Protein AF-A0A9W7X4S2-F1 (afdb_monomer)

Solvent-accessible surface area (backbone atoms only — not comparable to full-atom values): 7273 Å² total; per-residue (Å²): 135,86,80,70,64,69,65,52,57,52,53,52,57,52,48,52,67,72,66,54,81,71,72,76,74,73,81,78,88,63,87,69,85,70,91,74,68,64,68,64,58,52,64,73,71,54,66,88,60,68,67,78,72,56,74,82,75,67,82,71,74,76,86,67,77,78,76,93,71,80,83,82,87,71,90,72,36,70,97,81,60,56,76,89,84,75,79,92,53,70,89,53,93,85,57,88,74,63,83,132

Organism: Triplophysa rosa (NCBI:txid992332)

Secondary structure (DSSP, 8-state):
----HHHHHHHHHHHHHHS-TTS---S-------TTSHHHHHHHH--TTTTTT------PPP-SPPPS-PPP-----TTTT-----------TT-S----

Structure (mmCIF, N/CA/C/O backbone):
data_AF-A0A9W7X4S2-F1
#
_entry.id   AF-A0A9W7X4S2-F1
#
loop_
_atom_site.group_PDB
_atom_site.id
_atom_site.type_symbol
_atom_site.label_atom_id
_atom_site.label_alt_id
_atom_site.label_comp_id
_atom_site.label_asym_id
_atom_site.label_entity_id
_atom_site.label_seq_id
_atom_site.pdbx_PDB_ins_code
_atom_site.Cartn_x
_atom_site.Cartn_y
_atom_site.Cartn_z
_atom_site.occupancy
_atom_site.B_iso_or_equiv
_atom_site.auth_seq_id
_atom_site.auth_comp_id
_atom_site.auth_asym_id
_atom_site.auth_atom_id
_atom_site.pdbx_PDB_model_num
ATOM 1 N N . MET A 1 1 ? -21.143 20.006 -23.929 1.00 39.78 1 MET A N 1
ATOM 2 C CA . MET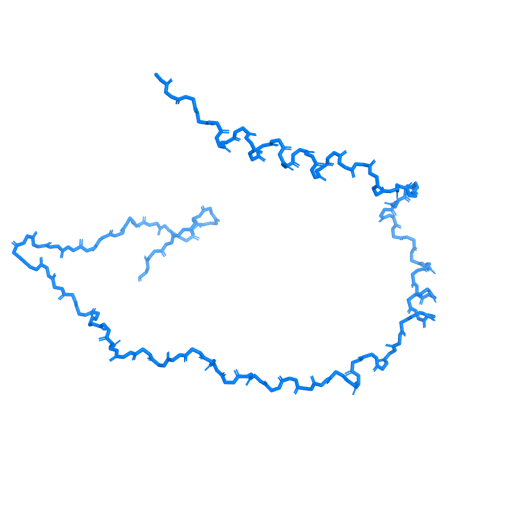 A 1 1 ? -19.825 19.825 -23.290 1.00 39.78 1 MET A CA 1
ATOM 3 C C . MET A 1 1 ? -19.815 20.736 -22.081 1.00 39.78 1 MET A C 1
ATOM 5 O O . MET A 1 1 ? -19.936 21.934 -22.277 1.00 39.78 1 MET A O 1
ATOM 9 N N . ALA A 1 2 ? -19.843 20.180 -20.869 1.00 50.56 2 ALA A N 1
ATOM 10 C CA . ALA A 1 2 ? -19.732 20.969 -19.646 1.00 50.56 2 ALA A CA 1
ATOM 11 C C . ALA A 1 2 ? -18.241 21.212 -19.390 1.00 50.56 2 ALA A C 1
ATOM 13 O O . ALA A 1 2 ? -17.468 20.257 -19.318 1.00 50.56 2 ALA A O 1
ATOM 14 N N . GLU A 1 3 ? -17.846 22.478 -19.374 1.00 55.62 3 GLU A N 1
ATOM 15 C CA . GLU A 1 3 ? -16.485 22.920 -19.085 1.00 55.62 3 GLU A CA 1
ATOM 16 C C . GLU A 1 3 ? -16.189 22.674 -17.597 1.00 55.62 3 GLU A C 1
ATOM 18 O O . GLU A 1 3 ? -17.035 22.938 -16.745 1.00 55.62 3 GLU A O 1
ATOM 23 N N . ASN A 1 4 ? -15.036 22.077 -17.288 1.00 60.84 4 ASN A N 1
ATOM 24 C CA . ASN A 1 4 ? -14.658 21.702 -15.925 1.00 60.84 4 ASN A CA 1
ATOM 25 C C . ASN A 1 4 ? -14.025 22.908 -15.212 1.00 60.84 4 ASN A C 1
ATOM 27 O O . ASN A 1 4 ? -12.802 23.048 -15.175 1.00 60.84 4 ASN A O 1
ATOM 31 N N . THR A 1 5 ? -14.878 23.790 -14.694 1.00 60.47 5 THR A N 1
ATOM 32 C CA . THR A 1 5 ? -14.520 25.058 -14.033 1.00 60.47 5 THR A CA 1
ATOM 33 C C . THR A 1 5 ? -13.598 24.865 -12.821 1.00 60.47 5 THR A C 1
ATOM 35 O O . THR A 1 5 ? -12.733 25.691 -12.558 1.00 60.47 5 THR A O 1
ATOM 38 N N . GLU A 1 6 ? -13.700 23.724 -12.135 1.00 64.19 6 GLU A N 1
ATOM 39 C CA . GLU A 1 6 ? -12.943 23.427 -10.909 1.00 64.19 6 GLU A CA 1
ATOM 4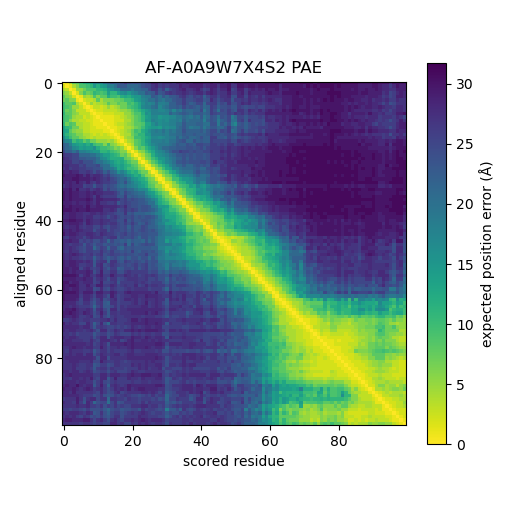0 C C . GLU A 1 6 ? -11.428 23.288 -11.159 1.00 64.19 6 GLU A C 1
ATOM 42 O O . GLU A 1 6 ? -10.604 23.659 -10.323 1.00 64.19 6 GLU A O 1
ATOM 47 N N . SER A 1 7 ? -11.034 22.805 -12.345 1.00 64.38 7 SER A N 1
ATOM 48 C CA . SER A 1 7 ? -9.615 22.727 -12.729 1.00 64.38 7 SER A CA 1
ATOM 49 C C . SER A 1 7 ? -9.001 24.089 -13.067 1.00 64.38 7 SER A C 1
ATOM 51 O O . SER A 1 7 ? -7.788 24.249 -12.927 1.00 64.38 7 SER A O 1
ATOM 53 N N . GLN A 1 8 ? -9.807 25.063 -13.502 1.00 64.19 8 GLN A N 1
ATOM 54 C CA . GLN A 1 8 ? -9.337 26.434 -13.724 1.00 64.19 8 GLN A CA 1
ATOM 55 C C . GLN A 1 8 ? -9.100 27.151 -12.394 1.00 64.19 8 GLN A C 1
ATOM 57 O O . GLN A 1 8 ? -8.018 27.705 -12.201 1.00 64.19 8 GLN A O 1
ATOM 62 N N . ASP A 1 9 ? -10.039 27.039 -11.450 1.00 77.62 9 ASP A N 1
ATOM 63 C CA . ASP A 1 9 ? -9.924 27.662 -10.124 1.00 77.62 9 ASP A CA 1
ATOM 64 C C . ASP A 1 9 ? -8.663 27.191 -9.378 1.00 77.62 9 ASP A C 1
ATOM 66 O O . ASP A 1 9 ? -7.934 27.984 -8.776 1.00 77.62 9 ASP A O 1
ATOM 70 N N . PHE A 1 10 ? -8.346 25.895 -9.464 1.00 75.19 10 PHE A N 1
ATOM 71 C CA . PHE A 1 10 ? -7.132 25.350 -8.858 1.00 75.19 10 PHE A CA 1
ATOM 72 C C . PHE A 1 10 ? -5.846 25.918 -9.484 1.00 75.19 10 PHE A C 1
ATOM 74 O O . PHE A 1 10 ? -4.901 26.260 -8.768 1.00 75.19 10 PHE A O 1
ATOM 81 N N . ALA A 1 11 ? -5.795 26.039 -10.813 1.00 77.62 11 ALA A N 1
ATOM 82 C CA . ALA A 1 11 ? -4.624 26.557 -11.518 1.00 77.62 11 ALA A CA 1
ATOM 83 C C . ALA A 1 11 ? -4.354 28.035 -11.180 1.00 77.62 11 ALA A C 1
ATOM 85 O O . ALA A 1 11 ? -3.197 28.438 -11.013 1.00 77.62 11 ALA A O 1
ATOM 86 N N . GLU A 1 12 ? -5.408 28.833 -11.019 1.00 77.81 12 GLU A N 1
ATOM 87 C CA . GLU A 1 12 ? -5.299 30.239 -10.624 1.00 77.81 12 GLU A CA 1
ATOM 88 C C . GLU A 1 12 ? -4.761 30.399 -9.196 1.00 77.81 12 GLU A C 1
ATOM 90 O O . GLU A 1 12 ? -3.816 31.165 -8.978 1.00 77.81 12 GLU A O 1
ATOM 95 N N . LEU A 1 13 ? -5.267 29.616 -8.237 1.00 75.75 13 LEU A N 1
ATOM 96 C CA . LEU A 1 13 ? -4.788 29.626 -6.845 1.00 75.75 13 LEU A CA 1
ATOM 97 C C . LEU A 1 13 ? -3.311 29.222 -6.722 1.00 75.75 13 LEU A C 1
ATOM 99 O O . LEU A 1 13 ? -2.571 29.754 -5.886 1.00 75.75 13 LEU A O 1
ATOM 103 N N . TRP A 1 14 ? -2.860 28.291 -7.562 1.00 72.00 14 TRP A N 1
ATOM 104 C CA . TRP A 1 14 ? -1.464 27.858 -7.592 1.00 72.00 14 TRP A CA 1
ATOM 105 C C . TRP A 1 14 ? -0.541 28.952 -8.118 1.00 72.00 14 TRP A C 1
ATOM 107 O O . TRP A 1 14 ? 0.505 29.244 -7.534 1.00 72.00 14 TRP A O 1
ATOM 117 N N . THR A 1 15 ? -0.982 29.623 -9.176 1.00 76.81 15 THR A N 1
ATOM 118 C CA . THR A 1 15 ? -0.250 30.732 -9.785 1.00 76.81 15 THR A CA 1
ATOM 119 C C . THR A 1 15 ? -0.180 31.932 -8.837 1.00 76.81 15 THR A C 1
ATOM 121 O O . THR A 1 15 ? 0.869 32.560 -8.732 1.00 76.81 15 THR A O 1
ATOM 124 N N . GLN A 1 16 ? -1.242 32.211 -8.075 1.00 72.12 16 GLN A N 1
ATOM 125 C CA . GLN A 1 16 ? -1.279 33.289 -7.082 1.00 72.12 16 GLN A CA 1
ATOM 126 C C . GLN A 1 16 ? -0.280 33.083 -5.930 1.00 72.12 16 GLN A C 1
ATOM 128 O O . GLN A 1 16 ? 0.371 34.039 -5.512 1.00 72.12 16 GLN A O 1
ATOM 133 N N . ASN A 1 17 ? -0.108 31.851 -5.442 1.00 67.75 17 ASN A N 1
ATOM 134 C CA . ASN A 1 17 ? 0.881 31.547 -4.399 1.00 67.75 17 ASN A CA 1
ATOM 135 C C . ASN A 1 17 ? 2.327 31.598 -4.920 1.00 67.75 17 ASN A C 1
ATOM 137 O O . ASN A 1 17 ? 3.221 32.035 -4.201 1.00 67.75 17 ASN A O 1
ATOM 141 N N . LEU A 1 18 ? 2.555 31.196 -6.174 1.00 65.62 18 LEU A N 1
ATOM 142 C CA . LEU A 1 18 ? 3.868 31.247 -6.832 1.00 65.62 18 LEU A CA 1
ATOM 143 C C . LEU A 1 18 ? 4.284 32.667 -7.252 1.00 65.62 18 LEU A C 1
ATOM 145 O O . LEU A 1 18 ? 5.463 32.998 -7.187 1.00 65.62 18 LEU A O 1
ATOM 149 N N . MET A 1 19 ? 3.326 33.500 -7.667 1.00 53.22 19 MET A N 1
ATOM 150 C CA . MET A 1 19 ? 3.543 34.880 -8.133 1.00 53.22 19 MET A CA 1
ATOM 151 C C . MET A 1 19 ? 3.385 35.918 -7.018 1.00 53.22 19 MET A C 1
ATOM 153 O O . MET A 1 19 ? 3.505 37.115 -7.275 1.00 53.22 19 MET A O 1
ATOM 157 N N . SER A 1 20 ? 3.144 35.484 -5.776 1.00 50.41 20 SER A N 1
ATOM 158 C CA . SER A 1 20 ? 3.265 36.329 -4.585 1.00 50.41 20 SER A CA 1
ATOM 159 C C . SER A 1 20 ? 4.745 36.626 -4.304 1.00 50.41 20 SER A C 1
ATOM 161 O O . SER A 1 20 ? 5.298 36.293 -3.255 1.00 50.41 20 SER A O 1
ATOM 163 N N . GLU A 1 21 ? 5.397 37.289 -5.262 1.00 51.53 21 GLU A N 1
ATOM 164 C CA . GLU A 1 21 ? 6.634 38.041 -5.090 1.00 51.53 21 GLU A CA 1
ATOM 165 C C . GLU A 1 21 ? 6.354 39.251 -4.185 1.00 51.53 21 GLU A C 1
ATOM 167 O O . GLU A 1 21 ? 6.288 40.402 -4.605 1.00 51.53 21 GLU A O 1
ATOM 172 N N . ALA A 1 22 ? 6.169 38.971 -2.899 1.00 48.31 22 ALA A N 1
ATOM 173 C CA . ALA A 1 22 ? 6.399 39.919 -1.817 1.00 48.31 22 ALA A CA 1
ATOM 174 C C . ALA A 1 22 ? 7.101 39.254 -0.622 1.00 48.31 22 ALA A C 1
ATOM 176 O O . ALA A 1 22 ? 7.193 39.848 0.451 1.00 48.31 22 ALA A O 1
ATOM 177 N N . ILE A 1 23 ? 7.680 38.059 -0.804 1.00 49.38 23 ILE A N 1
ATOM 178 C CA . ILE A 1 23 ? 8.844 37.680 -0.002 1.00 49.38 23 ILE A CA 1
ATOM 179 C C . ILE A 1 23 ? 9.991 38.499 -0.582 1.00 49.38 23 ILE A C 1
ATOM 181 O O . ILE A 1 23 ? 10.603 38.124 -1.579 1.00 49.38 23 ILE A O 1
ATOM 185 N N . GLN A 1 24 ? 10.165 39.694 -0.018 1.00 41.91 24 GLN A N 1
ATOM 186 C CA . GLN A 1 24 ? 11.244 40.627 -0.314 1.00 41.91 24 GLN A CA 1
ATOM 187 C C . GLN A 1 24 ? 12.531 39.835 -0.541 1.00 41.91 24 GLN A C 1
ATOM 189 O O . GLN A 1 24 ? 13.020 39.196 0.381 1.00 41.91 24 GLN A O 1
ATOM 194 N N . ARG A 1 25 ? 13.048 39.840 -1.772 1.00 47.00 25 ARG A N 1
ATOM 195 C CA . ARG A 1 25 ? 14.417 39.415 -2.069 1.00 47.00 25 ARG A CA 1
ATOM 196 C C . ARG A 1 25 ? 15.358 40.388 -1.352 1.00 47.00 25 ARG A C 1
ATOM 198 O O . ARG A 1 25 ? 15.421 41.536 -1.793 1.00 47.00 25 ARG A O 1
ATOM 205 N N . PRO A 1 26 ? 16.156 39.993 -0.343 1.00 40.16 26 PRO A N 1
ATOM 206 C CA . PRO A 1 26 ? 17.514 40.486 -0.323 1.00 40.16 26 PRO A CA 1
ATOM 207 C C . PRO A 1 26 ? 18.240 39.779 -1.467 1.00 40.16 26 PRO A C 1
ATOM 209 O O . PRO A 1 26 ? 18.093 38.579 -1.713 1.00 40.16 26 PRO A O 1
ATOM 212 N N . GLU A 1 27 ? 18.946 40.579 -2.237 1.00 43.12 27 GLU A N 1
ATOM 213 C CA . GLU A 1 27 ? 19.636 40.172 -3.440 1.00 43.12 27 GLU A CA 1
ATOM 214 C C . GLU A 1 27 ? 20.609 39.018 -3.167 1.00 43.12 27 GLU A C 1
ATOM 216 O O . GLU A 1 27 ? 21.348 39.021 -2.189 1.00 43.12 27 GLU A O 1
ATOM 221 N N . SER A 1 2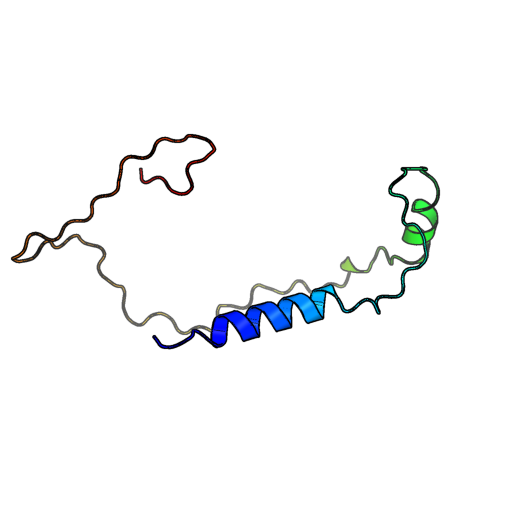8 ? 20.625 38.044 -4.082 1.00 49.28 28 SER A N 1
ATOM 222 C CA . SER A 1 28 ? 21.719 37.087 -4.242 1.00 49.28 28 SER A CA 1
ATOM 223 C C . SER A 1 28 ? 22.066 36.241 -3.004 1.00 49.28 28 SER A C 1
ATOM 225 O O . SER A 1 28 ? 23.162 36.347 -2.451 1.00 49.28 28 SER A O 1
ATOM 227 N N . VAL A 1 29 ? 21.213 35.268 -2.663 1.00 44.47 29 VAL A N 1
ATOM 228 C CA . VAL A 1 29 ? 21.698 34.060 -1.968 1.00 44.47 29 VAL A CA 1
ATOM 229 C C . VAL A 1 29 ? 22.392 33.178 -3.004 1.00 44.47 29 VAL A C 1
ATOM 231 O O . VAL A 1 29 ? 21.832 32.265 -3.610 1.00 44.47 29 VAL A O 1
ATOM 234 N N . PHE A 1 30 ? 23.625 33.583 -3.271 1.00 41.56 30 PHE A N 1
ATOM 235 C CA . PHE A 1 30 ? 24.656 32.874 -3.997 1.00 41.56 30 PHE A CA 1
ATOM 236 C C . PHE A 1 30 ? 24.943 31.611 -3.172 1.00 41.56 30 PHE A C 1
ATOM 238 O O . PHE A 1 30 ? 25.473 31.708 -2.072 1.00 41.56 30 PHE A O 1
ATOM 245 N N . TRP A 1 31 ? 24.570 30.422 -3.650 1.00 43.41 31 TRP A N 1
ATOM 246 C CA . TRP A 1 31 ? 24.898 29.144 -2.991 1.00 43.41 31 TRP A CA 1
ATOM 247 C C . TRP A 1 31 ? 26.403 28.818 -3.051 1.00 43.41 31 TRP A C 1
ATOM 249 O O . TRP A 1 31 ? 26.809 27.669 -2.874 1.00 43.41 31 TRP A O 1
ATOM 259 N N . ASP A 1 32 ? 27.245 29.823 -3.302 1.00 43.94 32 ASP A N 1
ATOM 260 C CA . ASP A 1 32 ? 28.679 29.646 -3.284 1.00 43.94 32 ASP A CA 1
ATOM 261 C C . ASP A 1 32 ? 29.137 29.504 -1.843 1.00 43.94 32 ASP A C 1
ATOM 263 O O . ASP A 1 32 ? 28.969 30.365 -0.976 1.00 43.94 32 ASP A O 1
ATOM 267 N N . THR A 1 33 ? 29.684 28.327 -1.617 1.00 52.94 33 THR A N 1
ATOM 268 C CA . THR A 1 33 ? 30.179 27.823 -0.357 1.00 52.94 33 THR A CA 1
ATOM 269 C C . THR A 1 33 ? 31.477 28.559 -0.033 1.00 52.94 33 THR A C 1
ATOM 271 O O . THR A 1 33 ? 32.567 28.003 -0.130 1.00 52.94 33 THR A O 1
ATOM 274 N N . SER A 1 34 ? 31.380 29.829 0.360 1.00 49.09 34 SER A N 1
ATOM 275 C CA . SER A 1 34 ? 32.454 30.504 1.083 1.00 49.09 34 SER A CA 1
ATOM 276 C C . SER A 1 34 ? 32.262 30.223 2.566 1.00 49.09 34 SER A C 1
ATOM 278 O O . SER A 1 34 ? 31.539 30.910 3.290 1.00 49.09 34 SER A O 1
ATOM 280 N N . MET A 1 35 ? 32.877 29.123 2.990 1.00 54.84 35 MET A N 1
ATOM 281 C CA . MET A 1 35 ? 32.920 28.644 4.363 1.00 54.84 35 MET A CA 1
ATOM 282 C C . MET A 1 35 ? 33.564 29.669 5.305 1.00 54.84 35 MET A C 1
ATOM 284 O O . MET A 1 35 ? 34.752 29.569 5.602 1.00 54.84 35 MET A O 1
ATOM 288 N N . ASN A 1 36 ? 32.797 30.646 5.796 1.00 56.25 36 ASN A N 1
ATOM 289 C CA . ASN A 1 36 ? 33.111 31.315 7.067 1.00 56.25 36 ASN A CA 1
ATOM 290 C C . ASN A 1 36 ? 32.018 32.213 7.674 1.00 56.25 36 ASN A C 1
ATOM 292 O O . ASN A 1 36 ? 32.254 32.765 8.742 1.00 56.25 36 ASN A O 1
ATOM 296 N N . CYS A 1 37 ? 30.857 32.421 7.040 1.00 48.62 37 CYS A N 1
ATOM 297 C CA . CYS A 1 37 ? 29.881 33.393 7.565 1.00 48.62 37 CYS A CA 1
ATOM 298 C C . CYS A 1 37 ? 28.757 32.769 8.417 1.00 48.62 37 CYS A C 1
ATOM 300 O O . CYS A 1 37 ? 28.207 33.441 9.286 1.00 48.62 37 CYS A O 1
ATOM 302 N N . ASP A 1 38 ? 28.466 31.477 8.242 1.00 52.44 38 ASP A N 1
ATOM 303 C CA . ASP A 1 38 ? 27.353 30.815 8.941 1.00 52.44 38 ASP A CA 1
ATOM 304 C C . ASP A 1 38 ? 27.664 30.414 10.392 1.00 52.44 38 ASP A C 1
ATOM 306 O O . ASP A 1 38 ? 26.755 30.310 11.219 1.00 52.44 38 ASP A O 1
ATOM 310 N N . GLU A 1 39 ? 28.938 30.210 10.745 1.00 53.88 39 GLU A N 1
ATOM 311 C CA . GLU A 1 39 ? 29.284 29.617 12.043 1.00 53.88 39 GLU A CA 1
ATOM 312 C C . GLU A 1 39 ? 29.031 30.574 13.218 1.00 53.88 39 GLU A C 1
ATOM 314 O O . GLU A 1 39 ? 28.582 30.137 14.276 1.00 53.88 39 GLU A O 1
ATOM 319 N N . LEU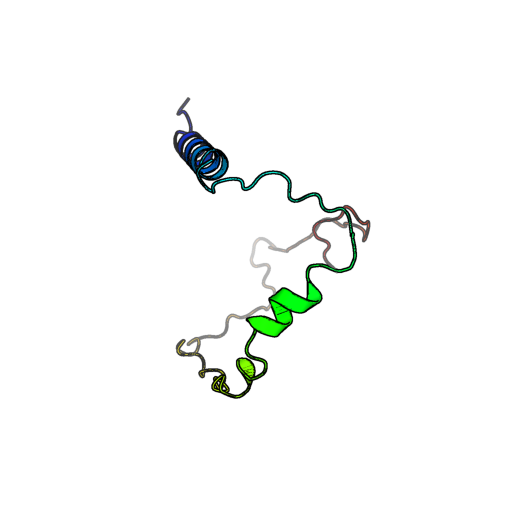 A 1 40 ? 29.242 31.884 13.028 1.00 54.75 40 LEU A N 1
ATOM 320 C CA . LEU A 1 40 ? 29.089 32.900 14.080 1.00 54.75 40 LEU A CA 1
ATOM 321 C C . LEU A 1 40 ? 27.630 33.335 14.298 1.00 54.75 40 LEU A C 1
ATOM 323 O O . LEU A 1 40 ? 27.250 33.681 15.416 1.00 54.75 40 LEU A O 1
ATOM 327 N N . TYR A 1 41 ? 26.794 33.309 13.255 1.00 55.44 41 TYR A N 1
ATOM 328 C CA . TYR A 1 41 ? 25.401 33.766 13.351 1.00 55.44 41 TYR A CA 1
ATOM 329 C C . TYR A 1 41 ? 24.487 32.699 13.966 1.00 55.44 41 TYR A C 1
ATOM 331 O O . TYR A 1 41 ? 23.642 33.007 14.813 1.00 55.44 41 TYR A O 1
ATOM 339 N N . LEU A 1 42 ? 24.713 31.429 13.610 1.00 56.53 42 LEU A N 1
ATOM 340 C CA . LEU A 1 42 ? 24.011 30.294 14.210 1.00 56.53 42 LEU A CA 1
ATOM 341 C C . LEU A 1 42 ? 24.410 30.093 15.676 1.00 56.53 42 LEU A C 1
ATOM 343 O O . LEU A 1 42 ? 23.540 29.851 16.506 1.00 56.53 42 LEU A O 1
ATOM 347 N N . THR A 1 43 ? 25.686 30.262 16.043 1.00 57.31 43 THR A N 1
ATOM 348 C CA . THR A 1 43 ? 26.096 30.136 17.457 1.00 57.31 43 THR A CA 1
ATOM 349 C C . THR A 1 43 ? 25.658 31.304 18.338 1.00 57.31 43 THR A C 1
ATOM 351 O O . THR A 1 43 ? 25.486 31.102 19.539 1.00 57.31 43 THR A O 1
ATOM 354 N N . SER A 1 44 ? 25.456 32.506 17.785 1.00 60.25 44 SER A N 1
ATOM 355 C CA . SER A 1 44 ? 25.034 33.675 18.572 1.00 60.25 44 SER A CA 1
ATOM 356 C C . SER A 1 44 ? 23.535 33.711 18.891 1.00 60.25 44 SER A C 1
ATOM 358 O O . SER A 1 44 ? 23.147 34.395 19.837 1.00 60.25 44 SER A O 1
ATOM 360 N N . SER A 1 45 ? 22.692 33.053 18.093 1.00 66.38 45 SER A N 1
ATOM 361 C CA . SER A 1 45 ? 21.227 33.185 18.168 1.00 66.38 45 SER A CA 1
ATOM 362 C C . SER A 1 45 ? 20.496 31.880 18.482 1.00 66.38 45 SER A C 1
ATOM 364 O O . SER A 1 45 ? 19.327 31.913 18.866 1.00 66.38 45 SER A O 1
ATOM 366 N N . PHE A 1 46 ? 21.170 30.736 18.351 1.00 70.00 46 PHE A N 1
ATOM 367 C CA . PHE A 1 46 ? 20.591 29.438 18.659 1.00 70.00 46 PHE A CA 1
ATOM 368 C C . PHE A 1 46 ? 20.839 29.068 20.123 1.00 70.00 46 PHE A C 1
ATOM 370 O O . PHE A 1 46 ? 21.976 28.829 20.540 1.00 70.00 46 PHE A O 1
ATOM 377 N N . ASP A 1 47 ? 19.768 28.993 20.911 1.00 75.12 47 ASP A N 1
ATOM 378 C CA . ASP A 1 47 ? 19.845 28.443 22.260 1.00 75.12 47 ASP A CA 1
ATOM 379 C C . ASP A 1 47 ? 20.092 26.931 22.178 1.00 75.12 47 ASP A C 1
ATOM 381 O O . ASP A 1 47 ? 19.235 26.159 21.748 1.00 75.12 47 ASP A O 1
ATOM 385 N N . ARG A 1 48 ? 21.280 26.494 22.607 1.00 70.25 48 ARG A N 1
ATOM 386 C CA . ARG A 1 48 ? 21.642 25.070 22.658 1.00 70.25 48 ARG A CA 1
ATOM 387 C C . ARG A 1 48 ? 20.730 24.250 23.571 1.00 70.25 48 ARG A C 1
ATOM 389 O O . ARG A 1 48 ? 20.638 23.045 23.365 1.00 70.25 48 ARG A O 1
ATOM 396 N N . ASN A 1 49 ? 20.053 24.890 24.522 1.00 75.62 49 ASN A N 1
ATOM 397 C CA . ASN A 1 49 ? 19.180 24.232 25.492 1.00 75.62 49 ASN A CA 1
ATOM 398 C C . ASN A 1 49 ? 17.707 24.230 25.050 1.00 75.62 49 ASN A C 1
ATOM 400 O O . ASN A 1 49 ? 16.830 23.842 25.823 1.00 75.62 49 ASN A O 1
ATOM 404 N N . ILE A 1 50 ? 17.406 24.641 23.808 1.00 76.75 50 ILE A N 1
ATOM 405 C CA . ILE A 1 50 ? 16.031 24.700 23.283 1.00 76.75 50 ILE A CA 1
ATOM 406 C C . ILE A 1 50 ? 15.315 23.342 23.3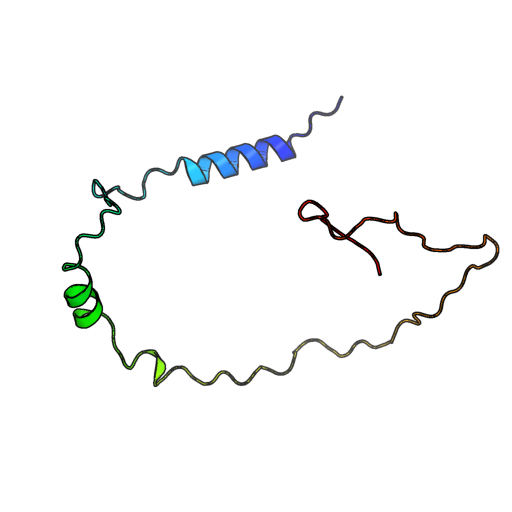50 1.00 76.75 50 ILE A C 1
ATOM 408 O O . ILE A 1 50 ? 14.094 23.285 23.473 1.00 76.75 50 ILE A O 1
ATOM 412 N N . PHE A 1 51 ? 16.082 22.249 23.320 1.00 76.19 51 PHE A N 1
ATOM 413 C CA . PHE A 1 51 ? 15.566 20.887 23.408 1.00 76.19 51 PHE A CA 1
ATOM 414 C C . PHE A 1 51 ? 15.582 20.301 24.825 1.00 76.19 51 PHE A C 1
ATOM 416 O O . PHE A 1 51 ? 14.921 19.292 25.054 1.00 76.19 51 PHE A O 1
ATOM 423 N N . ASP A 1 52 ? 16.258 20.937 25.787 1.00 76.75 52 ASP A N 1
ATOM 424 C CA . ASP A 1 52 ? 16.379 20.415 27.158 1.00 76.75 52 ASP A CA 1
ATOM 425 C C . ASP A 1 52 ? 15.061 20.500 27.938 1.00 76.75 52 ASP A C 1
ATOM 427 O O . ASP A 1 52 ? 14.849 19.758 28.895 1.00 76.75 52 ASP 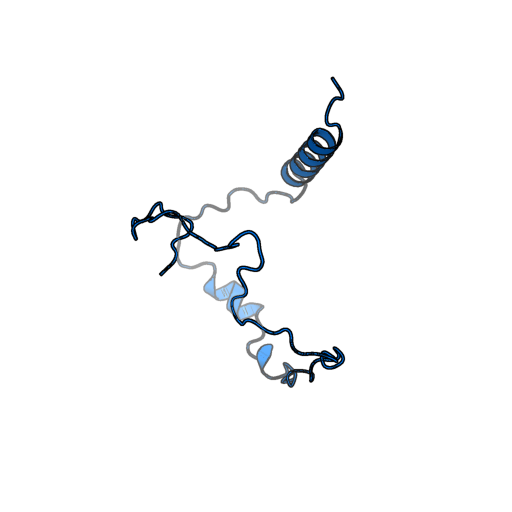A O 1
ATOM 431 N N . ASN A 1 53 ? 14.157 21.389 27.513 1.00 69.75 53 ASN A N 1
ATOM 432 C CA . ASN A 1 53 ? 12.831 21.571 28.105 1.00 69.75 53 ASN A CA 1
ATOM 433 C C . ASN A 1 53 ? 11.687 21.180 27.163 1.00 69.75 53 ASN A C 1
ATOM 435 O O . ASN A 1 53 ? 10.541 21.527 27.448 1.00 69.75 53 ASN A O 1
ATOM 439 N N . VAL A 1 54 ? 11.955 20.473 26.055 1.00 74.62 54 VAL A N 1
ATOM 440 C CA . VAL A 1 54 ? 10.866 19.904 25.249 1.00 74.62 54 VAL A CA 1
ATOM 441 C C . VAL A 1 54 ? 10.176 18.860 26.120 1.00 74.62 54 VAL A C 1
ATOM 443 O O . VAL A 1 54 ? 10.812 17.863 26.480 1.00 74.62 54 VAL A O 1
ATOM 446 N N . PRO A 1 55 ? 8.901 19.067 26.507 1.00 74.12 55 PRO A N 1
ATOM 447 C CA . PRO A 1 55 ? 8.175 18.054 27.245 1.00 74.12 55 PRO A CA 1
ATOM 448 C C . PRO A 1 55 ? 8.239 16.777 26.424 1.00 74.12 55 PRO A C 1
ATOM 450 O O . PRO A 1 55 ? 7.954 16.791 25.226 1.00 74.12 55 PRO A O 1
ATOM 453 N N . THR A 1 56 ? 8.652 15.678 27.049 1.00 70.88 56 THR A N 1
ATOM 454 C CA . THR A 1 56 ? 8.520 14.369 26.420 1.00 70.88 56 THR A CA 1
ATOM 455 C C . THR A 1 56 ? 7.023 14.124 26.296 1.00 70.88 56 THR A C 1
ATOM 457 O O . THR A 1 56 ? 6.387 13.686 27.254 1.00 70.88 56 THR A O 1
ATOM 460 N N . GLU A 1 57 ? 6.433 14.511 25.164 1.00 67.00 57 GLU A N 1
ATOM 461 C CA . GLU A 1 57 ? 5.033 14.240 24.885 1.00 67.00 57 GLU A CA 1
ATOM 462 C C . GLU A 1 57 ? 4.915 12.724 24.796 1.00 67.00 57 GLU A C 1
ATOM 464 O O . GLU A 1 57 ? 5.327 12.086 23.826 1.00 67.00 57 GLU A O 1
ATOM 469 N N . GLN A 1 58 ? 4.438 12.125 25.885 1.00 74.56 58 GLN A N 1
ATOM 470 C CA . GLN A 1 58 ? 4.077 10.725 25.889 1.00 74.56 58 GLN A CA 1
ATOM 471 C C . GLN A 1 58 ? 3.053 10.539 24.768 1.00 74.56 58 GLN A C 1
ATOM 473 O O . GLN A 1 58 ? 2.087 11.311 24.743 1.00 74.56 58 GLN A O 1
ATOM 478 N N . PRO A 1 59 ? 3.236 9.549 23.869 1.00 72.50 59 PRO A N 1
ATOM 479 C CA . PRO A 1 59 ? 2.269 9.266 22.823 1.00 72.50 59 PRO A CA 1
ATOM 480 C C . PRO A 1 59 ? 0.886 9.201 23.458 1.00 72.50 59 PRO A C 1
ATOM 482 O O . PRO A 1 59 ? 0.630 8.331 24.298 1.00 72.50 59 PRO A O 1
ATOM 485 N N . GLN A 1 60 ? 0.034 10.177 23.138 1.00 74.44 60 GLN A N 1
ATOM 486 C CA . GLN A 1 60 ? -1.317 10.186 23.669 1.00 74.44 60 GLN A CA 1
ATOM 487 C C . GLN A 1 60 ? -1.973 8.881 23.208 1.00 74.44 60 GLN A C 1
ATOM 489 O O . GLN A 1 60 ? -1.892 8.552 22.018 1.00 74.44 60 GLN A O 1
ATOM 494 N N . PRO A 1 61 ? -2.577 8.097 24.119 1.00 74.19 61 PRO A N 1
ATOM 495 C CA . PRO A 1 61 ? -3.328 6.926 23.705 1.00 74.19 61 PRO A CA 1
ATOM 496 C C . PRO A 1 61 ? -4.374 7.384 22.691 1.00 74.19 61 PRO A C 1
ATOM 498 O O . PRO A 1 61 ? -5.026 8.411 22.890 1.00 74.19 61 PRO A O 1
ATOM 501 N N . SER A 1 62 ? -4.488 6.652 21.582 1.00 75.06 62 SER A N 1
ATOM 502 C CA . SER A 1 62 ? -5.408 6.995 20.500 1.00 75.06 62 SER A CA 1
ATOM 503 C C . SER A 1 62 ? -6.791 7.300 21.078 1.00 75.06 62 SER A C 1
ATOM 505 O O . SER A 1 62 ? -7.400 6.438 21.712 1.00 75.06 62 SER A O 1
ATOM 507 N N . THR A 1 63 ? -7.293 8.513 20.860 1.00 80.06 63 THR A N 1
ATOM 508 C CA . THR A 1 63 ? -8.631 8.926 21.315 1.00 80.06 63 THR A CA 1
ATOM 509 C C . THR A 1 63 ? -9.744 8.344 20.443 1.00 80.06 63 THR A C 1
ATOM 511 O O . THR A 1 63 ? -10.926 8.519 20.737 1.00 80.06 63 THR A O 1
ATOM 514 N N . SER A 1 64 ? -9.381 7.636 19.369 1.00 82.31 64 SER A N 1
ATOM 515 C CA . SER A 1 64 ? -10.319 6.921 18.518 1.00 82.31 64 SER A CA 1
ATOM 516 C C . SER A 1 64 ? -10.938 5.743 19.276 1.00 82.31 64 SER A C 1
ATOM 518 O O . SER A 1 64 ? -10.196 4.936 19.846 1.00 82.31 64 SER A O 1
ATOM 520 N N . PRO A 1 65 ? -12.274 5.595 19.261 1.00 84.81 65 PRO A N 1
ATOM 521 C CA . PRO A 1 65 ? -12.917 4.417 19.823 1.00 84.81 65 PRO A CA 1
ATOM 522 C C . PRO A 1 65 ? -12.414 3.146 19.117 1.00 84.81 65 PRO A C 1
ATOM 524 O O . PRO A 1 65 ? -12.096 3.193 17.925 1.00 84.81 65 PRO A O 1
ATOM 527 N N . PRO A 1 66 ? -12.348 2.001 19.820 1.00 83.31 66 PRO A N 1
ATOM 528 C CA . PRO A 1 66 ? -11.990 0.738 19.192 1.00 83.31 66 PRO A CA 1
ATOM 529 C C . PRO A 1 66 ? -13.022 0.374 18.122 1.00 83.31 66 PRO A C 1
ATOM 531 O O . PRO A 1 66 ? -14.225 0.593 18.293 1.00 83.31 66 PRO A O 1
ATOM 534 N N . THR A 1 67 ? -12.565 -0.216 17.020 1.00 83.81 67 THR A N 1
ATOM 535 C CA . THR A 1 67 ? -13.467 -0.711 15.979 1.00 83.81 67 THR A CA 1
ATOM 536 C C . THR A 1 67 ? -14.369 -1.799 16.564 1.00 83.81 67 THR A C 1
ATOM 538 O O . THR A 1 67 ? -13.887 -2.800 17.087 1.00 83.81 67 THR A O 1
ATOM 541 N N . SER A 1 68 ? -15.690 -1.627 16.462 1.00 88.06 68 SER A N 1
ATOM 542 C CA . SER A 1 68 ? -16.674 -2.556 17.046 1.00 88.06 68 SER A CA 1
ATOM 543 C C . SER A 1 68 ? -16.721 -3.931 16.361 1.00 88.06 68 SER A C 1
ATOM 545 O O . SER A 1 68 ? -17.397 -4.841 16.841 1.00 88.06 68 SER A O 1
ATOM 547 N N . THR A 1 69 ? -16.081 -4.096 15.203 1.00 91.31 69 THR A N 1
ATOM 548 C CA . THR A 1 69 ? -16.121 -5.328 14.407 1.00 91.31 69 THR A CA 1
ATOM 549 C C . THR A 1 69 ? -14.846 -5.465 13.587 1.00 91.31 69 THR A C 1
ATOM 551 O O . THR A 1 69 ? -14.315 -4.477 13.084 1.00 91.31 69 THR A O 1
ATOM 554 N N . VAL A 1 70 ? -14.370 -6.700 13.434 1.00 93.44 70 VAL A N 1
ATOM 555 C CA . VAL A 1 70 ? -13.226 -7.034 12.583 1.00 93.44 70 VAL A CA 1
ATOM 556 C C . VAL A 1 70 ? -13.759 -7.617 11.270 1.00 93.44 70 VAL A C 1
ATOM 558 O O . VAL A 1 70 ? -14.525 -8.583 11.325 1.00 93.44 70 VAL A O 1
ATOM 561 N N . PRO A 1 71 ? -13.412 -7.052 10.099 1.00 93.06 71 PRO A N 1
ATOM 562 C CA . PRO A 1 71 ? -13.819 -7.625 8.824 1.00 93.06 71 PRO A CA 1
ATOM 563 C C . PRO A 1 71 ? -13.124 -8.970 8.593 1.00 93.06 71 PRO A C 1
ATOM 565 O O . PRO A 1 71 ? -11.988 -9.188 9.012 1.00 93.06 71 PRO A O 1
ATOM 568 N N . VAL A 1 72 ? -13.806 -9.865 7.884 1.00 93.56 72 VAL A N 1
ATOM 569 C CA . VAL A 1 72 ? -13.227 -11.133 7.435 1.00 93.56 72 VAL A CA 1
ATOM 570 C C . VAL A 1 72 ? -12.468 -10.880 6.134 1.00 93.56 72 VAL A C 1
ATOM 572 O O . VAL A 1 72 ? -13.036 -10.355 5.182 1.00 93.56 72 VAL A O 1
ATOM 575 N N . SER A 1 73 ? -11.190 -11.255 6.093 1.00 93.75 73 SER A N 1
ATOM 576 C CA . SER A 1 73 ? -10.331 -11.163 4.901 1.00 93.75 73 SER A CA 1
ATOM 577 C C . SER A 1 73 ? -10.221 -12.485 4.132 1.00 93.75 73 SER A C 1
ATOM 579 O O . SER A 1 73 ? -9.330 -12.655 3.306 1.00 93.75 73 SER A O 1
ATOM 581 N N . THR A 1 74 ? -11.09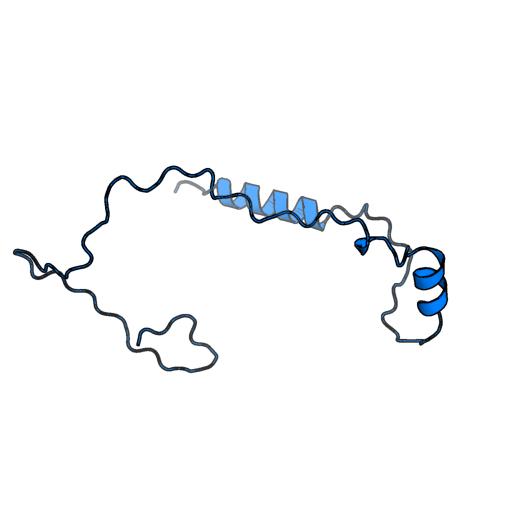4 -13.449 4.425 1.00 94.62 74 THR A N 1
ATOM 582 C CA . THR A 1 74 ? -11.151 -14.732 3.719 1.00 94.62 74 THR A CA 1
ATOM 583 C C . THR A 1 74 ? -11.709 -14.542 2.312 1.00 94.62 74 THR A C 1
ATOM 585 O O . THR A 1 74 ? -12.759 -13.925 2.139 1.00 94.62 74 THR A O 1
ATOM 588 N N . ASP A 1 75 ? -11.034 -15.117 1.317 1.00 94.75 75 ASP A N 1
ATOM 589 C CA . ASP A 1 75 ? -11.500 -15.102 -0.067 1.00 94.75 75 ASP A CA 1
ATOM 590 C C . ASP A 1 75 ? -12.853 -15.812 -0.214 1.00 94.75 75 ASP A C 1
ATOM 592 O O . ASP A 1 75 ? -13.039 -16.945 0.240 1.00 94.75 75 ASP A O 1
ATOM 596 N N . TYR A 1 76 ? -13.791 -15.160 -0.903 1.00 95.31 76 TYR A N 1
ATOM 597 C CA . TYR A 1 76 ? -15.102 -15.720 -1.218 1.00 95.31 76 TYR A CA 1
ATOM 598 C C . TYR A 1 76 ? -15.500 -15.384 -2.665 1.00 95.31 76 TYR A C 1
ATOM 600 O O . TYR A 1 76 ? -15.963 -14.274 -2.933 1.00 95.31 76 TYR A O 1
ATOM 608 N N . PRO A 1 77 ? -15.344 -16.328 -3.613 1.00 94.88 77 PRO A N 1
ATOM 609 C CA . PRO A 1 77 ? -15.666 -16.082 -5.021 1.00 94.88 77 PRO A CA 1
ATOM 610 C C . PRO A 1 77 ? -17.164 -15.909 -5.314 1.00 94.88 77 PRO A C 1
ATOM 612 O O . PRO A 1 77 ? -17.530 -15.336 -6.341 1.00 94.88 77 PRO A O 1
ATOM 615 N N . GLY A 1 78 ? -18.041 -16.405 -4.436 1.00 96.06 78 GLY A N 1
ATOM 616 C CA . GLY A 1 78 ? -19.488 -16.409 -4.659 1.00 96.06 78 GLY A CA 1
ATOM 617 C C . GLY A 1 78 ? -19.907 -17.159 -5.931 1.00 96.06 78 GLY A C 1
ATOM 618 O O . GLY A 1 78 ? -19.146 -17.942 -6.498 1.00 96.06 78 GLY A O 1
ATOM 619 N N . GLU A 1 79 ? -21.131 -16.907 -6.393 1.00 97.00 79 GLU A N 1
ATOM 620 C CA . GLU A 1 79 ? -21.711 -17.583 -7.567 1.00 97.00 79 GLU A CA 1
ATOM 621 C C . GLU A 1 79 ? -21.035 -17.193 -8.890 1.00 97.00 79 GLU A C 1
ATOM 623 O O . GLU A 1 79 ? -21.017 -17.971 -9.841 1.00 97.00 79 GLU A O 1
ATOM 628 N N . HIS A 1 80 ? -20.449 -15.996 -8.948 1.00 95.81 80 HIS A N 1
ATOM 629 C CA . HIS A 1 80 ? -19.829 -15.448 -10.157 1.00 95.81 80 HIS A CA 1
ATOM 630 C C . HIS A 1 80 ? -18.311 -15.644 -10.217 1.00 95.81 80 HIS A C 1
ATOM 632 O O . HIS A 1 80 ? -17.675 -15.175 -11.159 1.00 95.81 80 HIS A O 1
ATOM 638 N N . GLY A 1 81 ? -17.718 -16.327 -9.235 1.00 95.19 81 GLY A N 1
ATOM 639 C CA . GLY A 1 81 ? -16.292 -16.643 -9.251 1.00 95.19 81 GLY A CA 1
ATOM 640 C C . GLY A 1 81 ? -15.385 -15.413 -9.143 1.00 95.19 81 GLY A C 1
ATOM 641 O O . GLY A 1 81 ? -14.358 -15.357 -9.819 1.00 95.19 81 GLY A O 1
ATOM 642 N N . PHE A 1 82 ? -15.751 -14.424 -8.323 1.00 96.12 82 PHE A N 1
ATOM 643 C CA . PHE A 1 82 ? -14.936 -13.230 -8.109 1.00 96.12 82 PHE A CA 1
ATOM 644 C C . PHE A 1 82 ? -13.528 -13.602 -7.634 1.00 96.12 82 PHE A C 1
A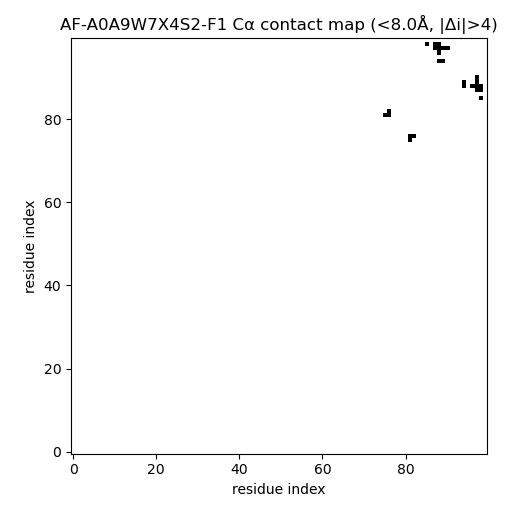TOM 646 O O . PHE A 1 82 ? -13.344 -14.360 -6.680 1.00 96.12 82 PHE A O 1
ATOM 653 N N . ARG A 1 83 ? -12.520 -13.047 -8.305 1.00 95.88 83 ARG A N 1
ATOM 654 C CA . ARG A 1 83 ? -11.115 -13.237 -7.960 1.00 95.88 83 ARG A CA 1
ATOM 655 C C . ARG A 1 83 ? -10.314 -12.003 -8.346 1.00 95.88 83 ARG A C 1
ATOM 657 O O . ARG A 1 83 ? -10.544 -11.412 -9.399 1.00 95.88 83 ARG A O 1
ATOM 664 N N . LEU A 1 84 ? -9.344 -11.656 -7.508 1.00 94.38 84 LEU A N 1
ATOM 665 C CA . LEU A 1 84 ? -8.370 -10.610 -7.794 1.00 94.38 84 LEU A CA 1
ATOM 666 C C . LEU A 1 84 ? -7.202 -11.170 -8.613 1.00 94.38 84 LEU A C 1
ATOM 668 O O . LEU A 1 84 ? -6.713 -12.274 -8.362 1.00 94.38 84 LEU A O 1
ATOM 672 N N . ALA A 1 85 ? -6.745 -10.386 -9.582 1.00 93.75 85 ALA A N 1
ATOM 673 C CA . ALA A 1 85 ? -5.529 -10.632 -10.340 1.00 93.75 85 ALA A CA 1
ATOM 674 C C . ALA A 1 85 ? -4.819 -9.298 -10.574 1.00 93.75 85 ALA A C 1
ATOM 676 O O . ALA A 1 85 ? -5.469 -8.277 -10.801 1.00 93.75 85 ALA A O 1
ATOM 677 N N . PHE A 1 86 ? -3.491 -9.318 -10.535 1.00 94.12 86 PHE A N 1
ATOM 678 C CA . PHE A 1 86 ? -2.663 -8.136 -10.739 1.00 94.12 86 PHE A CA 1
ATOM 679 C C . PHE A 1 86 ? -1.766 -8.346 -11.960 1.00 94.12 86 PHE A C 1
ATOM 681 O O . PHE A 1 86 ? -1.278 -9.461 -12.168 1.00 94.12 86 PH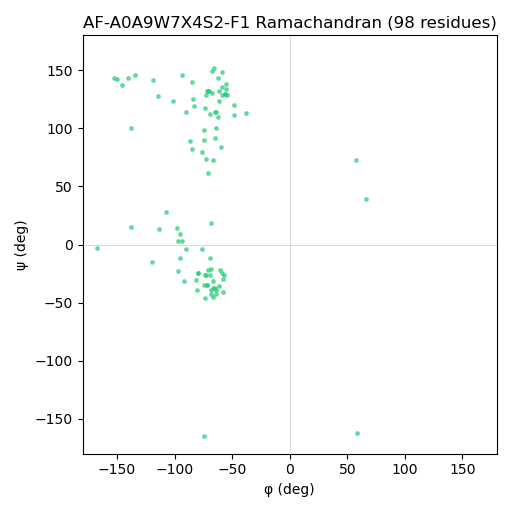E A O 1
ATOM 688 N N . PRO A 1 87 ? -1.534 -7.309 -12.782 1.00 92.06 87 PRO A N 1
ATOM 689 C CA . PRO A 1 87 ? -0.551 -7.385 -13.851 1.00 92.06 87 PRO A CA 1
ATOM 690 C C . PRO A 1 87 ? 0.839 -7.700 -13.293 1.00 92.06 87 PRO A C 1
ATOM 692 O O . PRO A 1 87 ? 1.271 -7.097 -12.311 1.00 92.06 87 PRO A O 1
ATOM 695 N N . GLN A 1 88 ? 1.559 -8.617 -13.941 1.00 89.00 88 GLN A N 1
ATOM 696 C CA . GLN A 1 88 ? 2.930 -8.932 -13.556 1.00 89.00 88 GLN A CA 1
ATOM 697 C C . GLN A 1 88 ? 3.864 -7.806 -14.012 1.00 89.00 88 GLN A C 1
ATOM 699 O O . GLN A 1 88 ? 4.284 -7.742 -15.167 1.00 89.00 88 GLN A O 1
ATOM 704 N N . SER A 1 89 ? 4.190 -6.907 -13.091 1.00 88.50 89 SER A N 1
ATOM 705 C CA . SER A 1 89 ? 5.253 -5.917 -13.251 1.00 88.50 89 SER A CA 1
ATOM 706 C C . SER A 1 89 ? 6.569 -6.441 -12.673 1.00 88.50 89 SER A C 1
ATOM 708 O O . SER A 1 89 ? 6.584 -7.158 -11.676 1.00 88.50 89 SER A O 1
ATOM 710 N N . GLY A 1 90 ? 7.695 -6.072 -13.285 1.00 87.19 90 GLY A N 1
ATOM 711 C CA . GLY A 1 90 ? 9.019 -6.366 -12.729 1.00 87.19 90 GLY A CA 1
ATOM 712 C C . GLY A 1 90 ? 9.379 -5.471 -11.537 1.00 87.19 90 GLY A C 1
ATOM 713 O O . GLY A 1 90 ? 8.548 -4.755 -10.988 1.00 87.19 90 GLY A O 1
ATOM 714 N N . THR A 1 91 ? 10.662 -5.461 -11.182 1.00 87.81 91 THR A N 1
ATOM 715 C CA . THR A 1 91 ? 11.250 -4.576 -10.156 1.00 87.81 91 THR A CA 1
ATOM 716 C C . THR A 1 91 ? 12.117 -3.475 -10.778 1.00 87.81 91 THR A C 1
ATOM 718 O O . THR A 1 91 ? 13.085 -3.001 -10.184 1.00 87.81 91 THR A O 1
ATOM 721 N N . ALA A 1 92 ? 11.808 -3.083 -12.019 1.00 90.88 92 ALA A N 1
ATOM 722 C CA . ALA A 1 92 ? 12.544 -2.031 -12.711 1.00 90.88 92 ALA A CA 1
ATOM 723 C C . ALA A 1 92 ? 12.355 -0.674 -12.012 1.00 90.88 92 ALA A C 1
ATOM 725 O O . ALA A 1 92 ? 11.314 -0.411 -11.418 1.00 90.88 92 ALA A O 1
ATOM 726 N N . LYS A 1 93 ? 13.346 0.221 -12.129 1.00 89.12 93 LYS A N 1
ATOM 727 C CA . LYS A 1 93 ? 13.355 1.528 -11.439 1.00 89.12 93 LYS A CA 1
ATOM 728 C C . LYS A 1 93 ? 12.158 2.431 -11.767 1.00 89.12 93 LYS A C 1
ATOM 730 O O . LYS A 1 93 ? 11.844 3.314 -10.984 1.00 89.12 93 LYS A O 1
ATOM 735 N N . SER A 1 94 ? 11.532 2.240 -12.926 1.00 91.81 94 SER A N 1
ATOM 736 C CA . SER A 1 94 ? 10.363 3.004 -13.373 1.00 91.81 94 SER A CA 1
ATOM 737 C C . SER A 1 94 ? 9.023 2.389 -12.956 1.00 91.81 94 SER A C 1
ATOM 739 O O . SER A 1 94 ? 7.982 2.970 -13.254 1.00 91.81 94 SER A O 1
ATOM 741 N N . VAL A 1 95 ? 9.018 1.216 -12.312 1.00 89.44 95 VAL A N 1
ATOM 742 C CA . VAL A 1 95 ? 7.787 0.578 -11.831 1.00 89.44 95 VAL A CA 1
ATOM 743 C C . VAL A 1 95 ? 7.268 1.346 -10.622 1.00 89.44 95 VAL A C 1
ATOM 745 O O . VAL A 1 95 ? 8.001 1.581 -9.667 1.00 89.44 95 VAL A O 1
ATOM 748 N N . THR A 1 96 ? 5.992 1.722 -10.662 1.00 92.00 96 THR A N 1
ATOM 749 C CA . THR A 1 96 ? 5.334 2.489 -9.596 1.00 92.00 96 THR A CA 1
ATOM 750 C C . THR A 1 96 ? 4.648 1.597 -8.563 1.00 92.00 96 THR A C 1
ATOM 752 O O . THR A 1 96 ? 4.600 1.949 -7.389 1.00 92.00 96 THR A O 1
ATOM 755 N N . CYS A 1 97 ? 4.147 0.429 -8.974 1.00 88.19 97 CYS A N 1
ATOM 756 C CA . CYS A 1 97 ? 3.577 -0.592 -8.097 1.00 88.19 97 CYS A CA 1
ATOM 757 C C . CYS A 1 97 ? 3.882 -1.980 -8.658 1.00 88.19 97 CYS A C 1
ATOM 759 O O . CYS A 1 97 ? 3.735 -2.204 -9.857 1.00 88.19 97 CYS A O 1
ATOM 761 N N . THR A 1 98 ? 4.266 -2.904 -7.781 1.00 92.50 98 THR A N 1
ATOM 762 C CA . THR A 1 98 ? 4.389 -4.328 -8.090 1.00 92.50 98 THR A CA 1
ATOM 763 C C . THR A 1 98 ? 3.743 -5.143 -6.980 1.00 92.50 98 THR A C 1
ATOM 765 O O . THR A 1 98 ? 3.753 -4.717 -5.825 1.00 92.50 98 THR A O 1
ATOM 768 N N . VAL A 1 99 ? 3.140 -6.276 -7.335 1.00 90.25 99 VAL A N 1
ATOM 769 C CA . VAL A 1 99 ? 2.459 -7.174 -6.395 1.00 90.25 99 VAL A CA 1
ATOM 770 C C . VAL A 1 99 ? 3.223 -8.493 -6.361 1.00 90.25 99 VAL A C 1
ATOM 772 O O . VAL A 1 99 ? 3.506 -9.062 -7.416 1.00 90.25 99 VAL A O 1
ATOM 775 N N . SER A 1 100 ? 3.585 -8.935 -5.154 1.00 85.19 100 SER A N 1
ATOM 776 C CA . SER A 1 100 ? 4.350 -10.159 -4.874 1.00 85.19 100 SER A CA 1
ATOM 777 C C . SER A 1 100 ? 3.506 -11.206 -4.170 1.00 85.19 100 SER A C 1
ATOM 779 O O . SER A 1 100 ? 2.818 -10.797 -3.206 1.00 85.19 100 SER A O 1
#

pLDDT: mean 72.72, std 17.43, range [39.78, 97.0]

Mean predicted aligned error: 20.49 Å

InterPro domains:
  IPR008967 p53-like transcription factor, DNA-binding domain superfamily [SSF49417] (70-100)

Foldseek 3Di:
DDDPVVVVVVVVVVVCVVPPPPPDDPPDPPVPPPPDDPPVVCVVPDDPCPPVPPPPPDPDPPPDDPDPDDDDPDDDLPPPGDDDDDDQDDPDPPDPDHDD

Radius of gyration: 27.75 Å; Cα contacts (8 Å, |Δi|>4): 13; chains: 1; bounding box: 55×58×51 Å

Sequence (100 aa):
MAENTESQDFAELWTQNLMSEAIQRPESVFWDTSMNCDELYLTSSFDRNIFDNVPTEQPQPSTSPPTSTVPVSTDYPGEHGFRLAFPQSGTAKSVTCTVS